Protein AF-A0A136KJ65-F1 (afdb_monomer_lite)

Sequence (75 aa):
MCPPNYFRIDYEINPWMHKENNVVSQSAFSQFNSLVEAYKKINIPISMIDADPELPDMVYSANYGFVQDNIFYCL

Foldseek 3Di:
DEQQPQAFQPDDPDPVGDNVDGDPNVVSRVVVVVVVVVCVVVPNDDDYDYDDNVDNCVVPVVQQADDDPNDTDGD

Radius of gyration: 13.98 Å; chains: 1; bounding box: 31×26×35 Å

pLDDT: mean 97.11, std 1.92, range [85.12, 98.69]

Organism: NCBI:txid1617427

Secondary structure (DSSP, 8-state):
----TT----S-SSTT--TTSPP-HHHHHHHHHHHHHHHHHTT------PPPTT-GGGG-GGGSEEEETTEEEE-

Structure (mmCIF, N/CA/C/O backbone):
data_AF-A0A136KJ65-F1
#
_entry.id   AF-A0A136KJ65-F1
#
loop_
_atom_site.group_PDB
_atom_site.id
_atom_site.type_symbol
_atom_site.label_atom_id
_atom_site.label_alt_id
_atom_site.label_comp_id
_atom_site.label_asym_id
_atom_site.label_entity_id
_atom_site.label_seq_id
_atom_site.pdbx_PDB_ins_code
_atom_site.Cartn_x
_atom_site.Cartn_y
_atom_site.Cartn_z
_atom_site.occupancy
_atom_site.B_iso_or_equiv
_atom_site.auth_seq_id
_atom_site.auth_comp_id
_atom_site.auth_asym_id
_atom_site.auth_atom_id
_atom_site.pdbx_PDB_model_num
ATOM 1 N N . MET A 1 1 ? -1.885 -0.993 7.448 1.00 97.44 1 MET A N 1
ATOM 2 C CA . MET A 1 1 ? -1.226 -0.442 6.246 1.00 97.44 1 MET A CA 1
ATOM 3 C C . MET A 1 1 ? 0.037 -1.243 5.966 1.00 97.44 1 MET A C 1
ATOM 5 O O . MET A 1 1 ? 0.551 -1.867 6.885 1.00 97.44 1 MET A O 1
ATOM 9 N N . CYS A 1 2 ? 0.527 -1.228 4.729 1.00 98.38 2 CYS A N 1
ATOM 10 C CA . CYS A 1 2 ? 1.784 -1.867 4.336 1.00 98.38 2 CYS A CA 1
ATOM 11 C C . CYS A 1 2 ? 2.738 -0.790 3.796 1.00 98.38 2 CYS A C 1
ATOM 13 O O . CYS A 1 2 ? 2.309 0.001 2.949 1.00 98.38 2 CYS A O 1
ATOM 15 N N . PRO A 1 3 ? 3.986 -0.702 4.283 1.00 98.12 3 PRO A N 1
ATOM 16 C CA . PRO A 1 3 ? 4.939 0.293 3.812 1.00 98.12 3 PRO A CA 1
ATOM 17 C C . PRO A 1 3 ? 5.445 -0.043 2.394 1.00 98.12 3 PRO A C 1
ATOM 19 O O . PRO A 1 3 ? 5.457 -1.210 1.998 1.00 98.12 3 PRO A O 1
ATOM 22 N N . PRO A 1 4 ? 5.887 0.957 1.609 1.00 98.38 4 PRO A N 1
ATOM 23 C CA . PRO A 1 4 ? 6.257 0.781 0.204 1.00 98.38 4 PRO A CA 1
ATOM 24 C C . PRO A 1 4 ? 7.690 0.253 0.005 1.00 98.38 4 PRO A C 1
ATOM 26 O O . PRO A 1 4 ? 8.348 0.628 -0.963 1.00 98.38 4 PRO A O 1
ATOM 29 N N . ASN A 1 5 ? 8.193 -0.610 0.896 1.00 98.31 5 ASN A N 1
ATOM 30 C CA . ASN A 1 5 ? 9.570 -1.130 0.849 1.00 98.31 5 ASN A CA 1
ATOM 31 C C . ASN A 1 5 ? 9.914 -1.791 -0.490 1.00 98.31 5 ASN A C 1
ATOM 33 O O . ASN A 1 5 ? 11.045 -1.672 -0.956 1.00 98.31 5 ASN A O 1
ATOM 37 N N . TYR A 1 6 ? 8.932 -2.455 -1.099 1.00 98.00 6 TYR A N 1
ATOM 38 C CA . TYR A 1 6 ? 9.083 -3.198 -2.347 1.00 98.00 6 TYR A CA 1
ATOM 39 C C . TYR A 1 6 ? 8.115 -2.723 -3.441 1.00 98.00 6 TYR A C 1
ATOM 41 O O . TYR A 1 6 ? 7.902 -3.442 -4.415 1.00 98.00 6 TYR A O 1
ATOM 49 N N . PHE A 1 7 ? 7.531 -1.526 -3.295 1.00 98.19 7 PHE A N 1
ATOM 50 C CA . PHE A 1 7 ? 6.552 -0.987 -4.243 1.00 98.19 7 PHE A CA 1
ATOM 51 C C . PHE A 1 7 ? 7.194 -0.636 -5.591 1.00 98.19 7 PHE A C 1
ATOM 53 O O . PHE A 1 7 ? 8.199 0.076 -5.648 1.00 98.19 7 PHE A O 1
ATOM 60 N N . ARG A 1 8 ? 6.595 -1.139 -6.672 1.00 97.31 8 ARG A N 1
ATOM 61 C CA . ARG A 1 8 ? 7.072 -1.034 -8.060 1.00 97.31 8 ARG A CA 1
ATOM 62 C C . ARG A 1 8 ? 5.944 -1.408 -9.026 1.00 97.31 8 ARG A C 1
ATOM 64 O O . ARG A 1 8 ? 4.967 -2.020 -8.614 1.00 97.31 8 ARG A O 1
ATOM 71 N N . ILE A 1 9 ? 6.087 -1.048 -10.299 1.00 97.38 9 ILE A N 1
ATOM 72 C CA . ILE A 1 9 ? 5.132 -1.396 -11.361 1.00 97.38 9 ILE A CA 1
ATOM 73 C C . ILE A 1 9 ? 5.754 -2.517 -12.205 1.00 97.38 9 ILE A C 1
ATOM 75 O O . ILE A 1 9 ? 6.382 -2.261 -13.229 1.00 97.38 9 ILE A O 1
ATOM 79 N N . ASP A 1 10 ? 5.612 -3.763 -11.750 1.00 95.94 10 ASP A N 1
ATOM 80 C CA . ASP A 1 10 ? 6.164 -4.942 -12.447 1.00 95.94 10 ASP A CA 1
ATOM 81 C C . ASP A 1 10 ? 5.243 -5.460 -13.567 1.00 95.94 10 ASP A C 1
ATOM 83 O O . ASP A 1 10 ? 5.673 -6.180 -14.473 1.00 95.94 10 ASP A O 1
ATOM 87 N N . TYR A 1 11 ? 3.960 -5.108 -13.505 1.00 96.25 11 TYR A N 1
ATOM 88 C CA . TYR A 1 11 ? 2.908 -5.569 -14.405 1.00 96.25 11 TYR A CA 1
ATOM 89 C C . TYR A 1 11 ? 1.825 -4.498 -14.588 1.00 96.25 11 TYR A C 1
ATOM 91 O O . TYR A 1 11 ? 1.799 -3.493 -13.883 1.00 96.25 11 TYR A O 1
ATOM 99 N N . GLU A 1 12 ? 0.932 -4.708 -15.560 1.00 97.81 12 GLU A N 1
ATOM 100 C CA . GLU A 1 12 ? -0.142 -3.770 -15.913 1.00 97.81 12 GLU A CA 1
ATOM 101 C C . GLU A 1 12 ? -1.485 -4.496 -15.845 1.00 97.81 12 GLU A C 1
ATOM 103 O O . GLU A 1 12 ? -1.817 -5.296 -16.716 1.00 97.81 12 GLU A O 1
ATOM 108 N N . ILE A 1 13 ? -2.249 -4.239 -14.784 1.00 97.44 13 ILE A N 1
ATOM 109 C CA . ILE A 1 13 ? -3.571 -4.852 -14.554 1.00 97.44 13 ILE A CA 1
ATOM 110 C C . ILE A 1 13 ? -4.704 -3.822 -14.522 1.00 97.44 13 ILE A C 1
ATOM 112 O O . ILE A 1 13 ? -5.875 -4.177 -14.409 1.00 97.44 13 ILE A O 1
ATOM 116 N N . ASN A 1 14 ? -4.369 -2.536 -14.617 1.00 97.69 14 ASN A N 1
ATOM 117 C CA . ASN A 1 14 ? -5.327 -1.444 -14.701 1.00 97.69 14 ASN A CA 1
ATOM 118 C C . ASN A 1 14 ? -4.770 -0.304 -15.581 1.00 97.69 14 ASN A C 1
ATOM 120 O O . ASN A 1 14 ? -3.557 -0.239 -15.780 1.00 97.69 14 ASN A O 1
ATOM 124 N N . PRO A 1 15 ? -5.621 0.614 -16.081 1.00 97.81 15 PRO A N 1
ATOM 125 C CA . PRO A 1 15 ? -5.214 1.649 -17.040 1.00 97.81 15 PRO A CA 1
ATOM 126 C C . PRO A 1 15 ? -4.187 2.678 -16.545 1.00 97.81 15 PRO A C 1
ATOM 128 O O . PRO A 1 15 ? -3.692 3.456 -17.353 1.00 97.81 15 PRO A O 1
ATOM 131 N N . TRP A 1 16 ? -3.899 2.733 -15.242 1.00 96.88 16 TRP A N 1
ATOM 132 C CA . TRP A 1 16 ? -2.939 3.678 -14.657 1.00 96.88 16 TRP A CA 1
ATOM 133 C C . TRP A 1 16 ? -1.521 3.106 -14.580 1.00 96.88 16 TRP A C 1
ATOM 135 O O . TRP A 1 16 ? -0.561 3.848 -14.365 1.00 96.88 16 TRP A O 1
ATOM 145 N N . MET A 1 17 ? -1.389 1.785 -14.711 1.00 97.25 17 MET A N 1
ATOM 146 C CA . MET A 1 17 ? -0.105 1.103 -14.684 1.00 97.25 17 MET A CA 1
ATOM 147 C C . MET A 1 17 ? 0.520 1.106 -16.075 1.00 97.25 17 MET A C 1
ATOM 149 O O . MET A 1 17 ? -0.077 0.634 -17.038 1.00 97.25 17 MET A O 1
ATOM 153 N N . HIS A 1 18 ? 1.759 1.582 -16.143 1.00 97.25 18 HIS A N 1
ATOM 154 C CA . HIS A 1 18 ? 2.635 1.433 -17.298 1.00 97.25 18 HIS A CA 1
ATOM 155 C C . HIS A 1 18 ? 3.993 0.969 -16.781 1.00 97.25 18 HIS A C 1
ATOM 157 O O . HIS A 1 18 ? 4.579 1.659 -15.950 1.00 97.25 18 HIS A O 1
ATOM 163 N N . LYS A 1 19 ? 4.513 -0.168 -17.255 1.00 95.94 19 LYS A N 1
ATOM 164 C CA . LYS A 1 19 ? 5.811 -0.716 -16.804 1.00 95.94 19 LYS A CA 1
ATOM 165 C C . LYS A 1 19 ? 6.997 0.199 -17.099 1.00 95.94 19 LYS A C 1
ATOM 167 O O . LYS A 1 19 ? 8.053 0.054 -16.498 1.00 95.94 19 LYS A O 1
ATOM 172 N N . GLU A 1 20 ? 6.837 1.131 -18.035 1.00 96.25 20 GLU A N 1
ATOM 173 C CA . GLU A 1 20 ? 7.841 2.159 -18.328 1.00 96.25 20 GLU A CA 1
ATOM 174 C C . GLU A 1 20 ? 7.922 3.229 -17.224 1.00 96.25 20 GLU A C 1
AT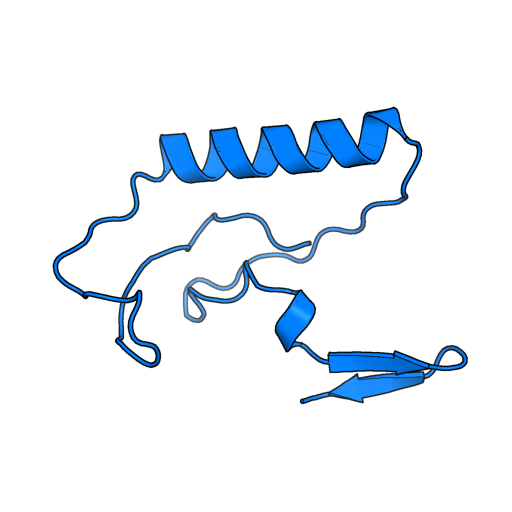OM 176 O O . GLU A 1 20 ? 8.937 3.919 -17.096 1.00 96.25 20 GLU A O 1
ATOM 181 N N . ASN A 1 21 ? 6.880 3.355 -16.393 1.00 94.00 21 ASN A N 1
ATOM 182 C CA . ASN A 1 21 ? 6.885 4.257 -15.252 1.00 94.00 21 ASN A CA 1
ATOM 183 C C . ASN A 1 21 ? 7.711 3.658 -14.116 1.00 94.00 21 ASN A C 1
ATOM 185 O O . ASN A 1 21 ? 7.439 2.568 -13.617 1.00 94.00 21 ASN A O 1
ATOM 189 N N . ASN A 1 22 ? 8.680 4.432 -13.638 1.00 89.81 22 ASN A N 1
ATOM 19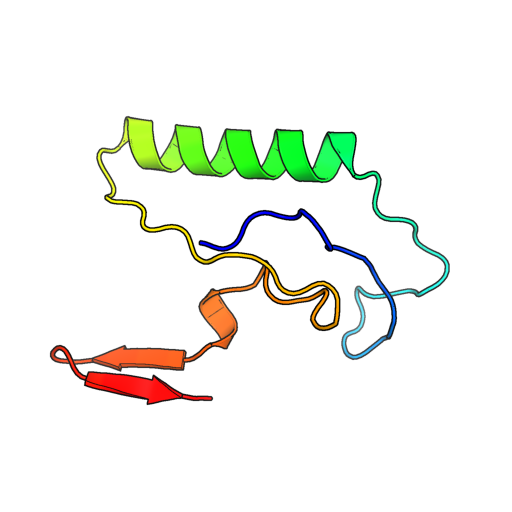0 C CA . ASN A 1 22 ? 9.463 4.062 -12.470 1.00 89.81 22 ASN A CA 1
ATOM 191 C C . ASN A 1 22 ? 8.835 4.640 -11.200 1.00 89.81 22 ASN A C 1
ATOM 193 O O . ASN A 1 22 ? 8.494 5.825 -11.138 1.00 89.81 22 ASN A O 1
ATOM 197 N N . VAL A 1 23 ? 8.751 3.820 -10.154 1.00 95.25 23 VAL A N 1
ATOM 198 C CA . VAL A 1 23 ? 8.441 4.303 -8.806 1.00 95.25 23 VAL A CA 1
ATOM 199 C C . VAL A 1 23 ? 9.691 4.961 -8.230 1.00 95.25 23 VAL A C 1
ATOM 201 O O . VAL A 1 23 ? 10.733 4.330 -8.072 1.00 95.25 23 VAL A O 1
ATOM 204 N N . VAL A 1 24 ? 9.587 6.240 -7.869 1.00 97.00 24 VAL A N 1
ATOM 205 C CA . VAL A 1 24 ? 10.642 6.928 -7.118 1.00 97.00 24 VAL A CA 1
ATOM 206 C C . VAL A 1 24 ? 10.481 6.578 -5.640 1.00 97.00 24 VAL A C 1
ATOM 208 O O . VAL A 1 24 ? 9.644 7.164 -4.950 1.00 97.00 24 VAL A O 1
ATOM 211 N N . SER A 1 25 ? 11.279 5.628 -5.140 1.00 95.62 25 SER A N 1
ATOM 212 C CA . SER A 1 25 ? 11.119 5.063 -3.788 1.00 95.62 25 SER A CA 1
ATOM 213 C C . SER A 1 25 ? 11.095 6.133 -2.692 1.00 95.62 25 SER A C 1
ATOM 215 O O . SER A 1 25 ? 10.236 6.097 -1.815 1.00 95.62 25 SER A O 1
ATOM 217 N N . GLN A 1 26 ? 11.968 7.144 -2.772 1.00 97.69 26 GLN A N 1
ATOM 218 C CA . GLN A 1 26 ? 11.997 8.237 -1.793 1.00 97.69 26 GLN A CA 1
ATOM 219 C C . GLN A 1 26 ? 10.673 9.018 -1.751 1.00 97.69 26 GLN A C 1
ATOM 221 O O . GLN A 1 26 ? 10.179 9.358 -0.673 1.00 97.69 26 GLN A O 1
ATOM 226 N N . SER A 1 27 ? 10.082 9.287 -2.918 1.00 98.19 27 SER A N 1
ATOM 227 C CA . SER A 1 27 ? 8.789 9.963 -3.024 1.00 98.19 27 SER A CA 1
ATOM 228 C C . SER A 1 27 ? 7.661 9.080 -2.499 1.00 98.19 27 SER A C 1
ATOM 230 O O . SER A 1 27 ? 6.825 9.575 -1.746 1.00 98.19 27 SER A O 1
ATOM 232 N N . ALA A 1 28 ? 7.673 7.780 -2.810 1.00 98.19 28 ALA A N 1
ATOM 233 C CA . ALA A 1 28 ? 6.687 6.827 -2.301 1.00 98.19 28 ALA A CA 1
ATOM 234 C C . ALA A 1 28 ? 6.695 6.769 -0.763 1.00 98.19 28 ALA A C 1
ATOM 236 O O . ALA A 1 28 ? 5.646 6.901 -0.133 1.00 98.19 28 ALA A O 1
ATOM 237 N N . PHE A 1 29 ? 7.877 6.674 -0.142 1.00 98.50 29 PHE A N 1
ATOM 238 C CA . PHE A 1 29 ? 8.011 6.722 1.317 1.00 98.50 29 PHE A CA 1
ATOM 239 C C . PHE A 1 29 ? 7.554 8.059 1.907 1.00 98.50 29 PHE A C 1
ATOM 241 O O . PHE A 1 29 ? 6.851 8.077 2.916 1.00 98.50 29 PHE A O 1
ATOM 248 N N . SER A 1 30 ? 7.915 9.185 1.285 1.00 98.62 30 SER A N 1
ATOM 249 C CA . SER A 1 30 ? 7.489 10.507 1.755 1.00 98.62 30 SER A CA 1
ATOM 250 C C . SER A 1 30 ? 5.964 10.671 1.712 1.00 98.62 30 SER A C 1
ATOM 252 O O . SER A 1 30 ? 5.373 11.166 2.677 1.00 98.62 30 SER A O 1
ATOM 254 N N . GLN A 1 31 ? 5.316 10.216 0.639 1.00 98.69 31 GLN A N 1
ATOM 255 C CA . GLN A 1 31 ? 3.860 10.258 0.487 1.00 98.69 31 GLN A CA 1
ATOM 256 C C . GLN A 1 31 ? 3.161 9.312 1.471 1.00 98.69 31 GLN A C 1
ATOM 258 O O . GLN A 1 31 ? 2.221 9.726 2.149 1.00 98.69 31 GLN A O 1
ATOM 263 N N . PHE A 1 32 ? 3.662 8.082 1.622 1.00 98.56 32 PHE A N 1
ATOM 264 C CA . PHE A 1 32 ? 3.155 7.117 2.599 1.00 98.56 32 PHE A CA 1
ATOM 265 C C . PHE A 1 32 ? 3.229 7.665 4.031 1.00 98.56 32 PHE A C 1
ATOM 267 O O . PHE A 1 32 ? 2.229 7.670 4.747 1.00 98.56 32 PHE A O 1
ATOM 274 N N . ASN A 1 33 ? 4.384 8.199 4.435 1.00 98.50 33 ASN A N 1
ATOM 275 C CA . ASN A 1 33 ? 4.555 8.793 5.760 1.00 98.50 33 ASN A CA 1
ATOM 276 C C . ASN A 1 33 ? 3.627 9.996 5.966 1.00 98.50 33 ASN A C 1
ATOM 278 O O . ASN A 1 33 ? 3.054 10.144 7.041 1.00 98.50 33 ASN A O 1
ATOM 282 N N . SER A 1 34 ? 3.412 10.820 4.936 1.00 98.69 34 SER A N 1
ATOM 283 C CA . SER A 1 34 ? 2.459 11.937 5.013 1.00 98.69 34 SER A CA 1
ATOM 284 C C . SER A 1 34 ? 1.028 11.456 5.282 1.00 98.69 34 SER A C 1
ATOM 286 O O . SER A 1 34 ? 0.321 12.068 6.083 1.00 98.69 34 SER A O 1
ATOM 288 N N . LEU A 1 35 ? 0.610 10.342 4.669 1.00 98.31 35 LEU A N 1
ATOM 289 C CA . LEU A 1 35 ? -0.694 9.720 4.917 1.00 98.31 35 LEU A CA 1
ATOM 290 C C . LEU A 1 35 ? -0.798 9.151 6.341 1.00 98.31 35 LEU A C 1
ATOM 292 O O . LEU A 1 35 ? -1.784 9.398 7.034 1.00 98.31 35 LEU A O 1
ATOM 296 N N . VAL A 1 36 ? 0.236 8.444 6.802 1.00 98.31 36 VAL A N 1
ATOM 297 C CA . VAL A 1 36 ? 0.312 7.922 8.176 1.00 98.31 36 VAL A CA 1
ATOM 298 C C . VAL A 1 36 ? 0.193 9.054 9.199 1.00 98.31 36 VAL A C 1
ATOM 300 O O . VAL A 1 36 ? -0.589 8.952 10.144 1.00 98.31 36 VAL A O 1
ATOM 303 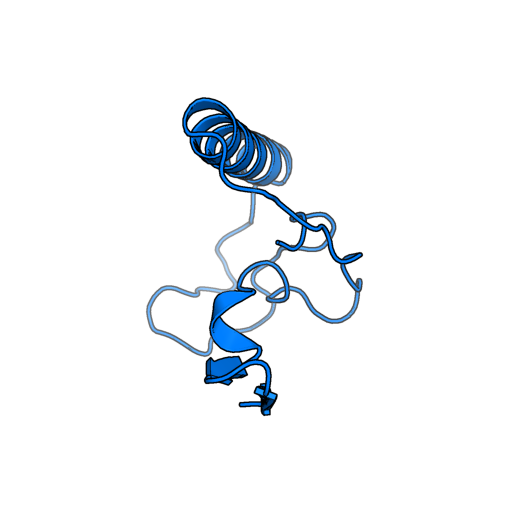N N . GLU A 1 37 ? 0.914 10.158 9.002 1.00 98.44 37 GLU A N 1
ATOM 304 C CA . GLU A 1 37 ? 0.827 11.326 9.881 1.00 98.44 37 GLU A CA 1
ATOM 305 C C . GLU A 1 37 ? -0.552 11.998 9.825 1.00 98.44 37 GLU A C 1
ATOM 307 O O . GLU A 1 37 ? -1.053 12.458 10.853 1.00 98.44 37 GLU A O 1
ATOM 312 N N . ALA A 1 38 ? -1.210 12.023 8.662 1.00 98.38 3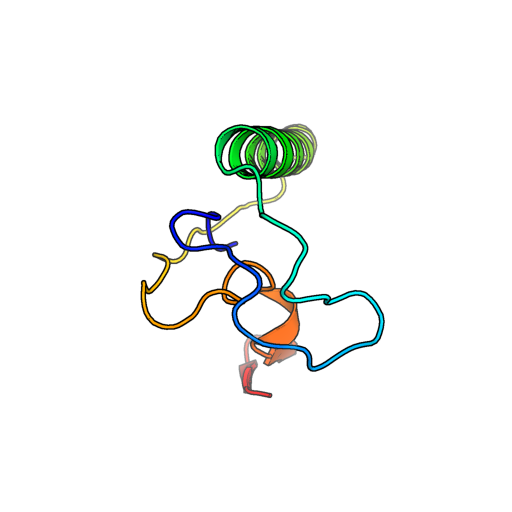8 ALA A N 1
ATOM 313 C CA . ALA A 1 38 ? -2.574 12.533 8.546 1.00 98.38 38 ALA A CA 1
ATOM 314 C C . ALA A 1 38 ? -3.568 11.708 9.383 1.00 98.38 38 ALA A C 1
ATOM 316 O O . ALA A 1 38 ? -4.376 12.289 10.105 1.00 98.38 38 ALA A O 1
ATOM 317 N N . TYR A 1 39 ? -3.472 10.375 9.356 1.00 98.19 39 TYR A N 1
ATOM 318 C CA . TYR A 1 39 ? -4.297 9.492 10.189 1.00 98.19 39 TYR A CA 1
ATOM 319 C C . TYR A 1 39 ? -3.998 9.629 11.685 1.00 98.19 39 TYR A C 1
ATOM 321 O O . TYR A 1 39 ? -4.928 9.712 12.490 1.00 98.19 39 TYR A O 1
ATOM 329 N N . LYS A 1 40 ? -2.720 9.741 12.068 1.00 97.69 40 LYS A N 1
ATOM 330 C CA . LYS A 1 40 ? -2.335 9.979 13.468 1.00 97.69 40 LYS A CA 1
ATOM 331 C C . LYS A 1 40 ? -2.902 11.289 14.014 1.00 97.69 40 LYS A C 1
ATOM 333 O O . LYS A 1 40 ? -3.383 11.306 15.142 1.00 97.69 40 LYS A O 1
ATOM 338 N N . LYS A 1 41 ? -2.903 12.371 13.223 1.00 98.44 41 LYS A N 1
ATOM 339 C CA . LYS A 1 41 ? -3.451 13.683 13.631 1.00 98.44 41 LYS A CA 1
ATOM 340 C C . LYS A 1 41 ? -4.926 13.633 14.029 1.00 98.44 41 LYS A C 1
ATOM 342 O O . LYS A 1 41 ? -5.360 14.462 14.823 1.00 98.44 41 LYS A O 1
ATOM 347 N N . ILE A 1 42 ? -5.682 12.679 13.490 1.00 98.25 42 ILE A N 1
ATOM 348 C CA . ILE A 1 42 ? -7.098 12.462 13.814 1.00 98.25 42 ILE A CA 1
ATOM 349 C C . ILE A 1 42 ? -7.319 11.231 14.707 1.00 98.25 42 ILE A C 1
ATOM 351 O O . ILE A 1 42 ? -8.443 10.757 14.830 1.00 98.25 42 ILE A O 1
ATOM 355 N N . ASN A 1 43 ? -6.260 10.741 15.363 1.00 97.94 43 ASN A N 1
ATOM 356 C CA . ASN A 1 43 ? -6.275 9.626 16.314 1.00 97.94 43 ASN A CA 1
ATOM 357 C C . ASN A 1 43 ? -6.824 8.304 15.746 1.00 97.94 43 ASN A C 1
ATOM 359 O O . ASN A 1 43 ? -7.373 7.491 16.491 1.00 97.94 43 ASN A O 1
ATOM 363 N N . ILE A 1 44 ? -6.664 8.061 14.441 1.00 97.50 44 ILE A N 1
ATOM 364 C CA . ILE A 1 44 ? -6.971 6.750 13.859 1.00 97.50 44 ILE A CA 1
ATOM 365 C C . ILE A 1 44 ? -5.854 5.767 14.248 1.00 97.50 44 ILE A C 1
ATOM 367 O O . ILE A 1 44 ? -4.682 6.055 13.985 1.00 97.50 44 ILE A O 1
ATOM 371 N N . PRO A 1 45 ? -6.176 4.606 14.849 1.00 96.50 45 PRO A N 1
ATOM 372 C CA . PRO A 1 45 ? -5.187 3.573 15.123 1.00 96.50 45 PRO A CA 1
ATOM 373 C C . PRO A 1 45 ? -4.684 2.954 13.814 1.00 96.50 45 PRO A C 1
ATOM 375 O O . PRO A 1 45 ? -5.461 2.656 12.908 1.00 96.50 45 PRO A O 1
ATOM 378 N N . ILE A 1 46 ? -3.372 2.737 13.724 1.00 97.06 46 ILE A N 1
ATOM 379 C CA . ILE A 1 46 ? -2.722 2.168 12.540 1.00 97.06 46 ILE A CA 1
ATOM 380 C C . ILE A 1 46 ? -1.928 0.937 12.963 1.00 97.06 46 ILE A C 1
ATOM 382 O O . ILE A 1 46 ? -1.035 1.028 13.804 1.00 97.06 46 ILE A O 1
ATOM 386 N N . SER A 1 47 ? -2.212 -0.194 12.327 1.00 97.06 47 SER A N 1
ATOM 387 C CA . SER A 1 47 ? -1.372 -1.394 12.376 1.00 97.06 47 SER A CA 1
ATOM 388 C C . SER A 1 47 ? -0.564 -1.503 11.088 1.00 97.06 47 SER A C 1
ATOM 390 O O . SER A 1 47 ? -1.075 -1.179 10.011 1.00 97.06 47 SER A O 1
ATOM 392 N N . MET A 1 48 ? 0.684 -1.957 11.190 1.00 97.31 48 MET A N 1
ATOM 393 C CA . MET A 1 48 ? 1.564 -2.185 10.043 1.00 97.31 48 MET A CA 1
ATOM 394 C C . MET A 1 48 ? 1.682 -3.679 9.747 1.00 97.31 48 MET A C 1
ATOM 396 O O . MET A 1 48 ? 1.654 -4.493 10.666 1.00 97.31 48 MET A O 1
ATOM 400 N N . ILE A 1 49 ? 1.793 -4.011 8.466 1.00 96.69 49 ILE A N 1
ATOM 401 C CA . ILE A 1 49 ? 2.099 -5.351 7.959 1.00 96.69 49 ILE A CA 1
ATOM 402 C C . ILE A 1 49 ? 3.439 -5.245 7.237 1.00 96.69 49 IL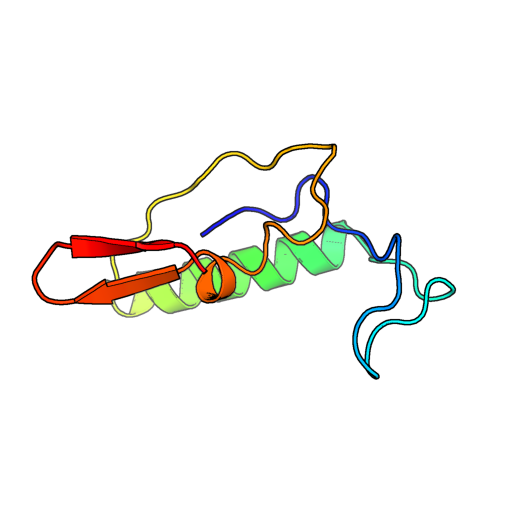E A C 1
ATOM 404 O O . ILE A 1 49 ? 3.657 -4.262 6.524 1.00 96.69 49 ILE A O 1
ATOM 408 N N . ASP A 1 50 ? 4.317 -6.226 7.429 1.00 97.69 50 ASP A N 1
ATOM 409 C CA . ASP A 1 50 ? 5.593 -6.277 6.723 1.00 97.69 50 ASP A CA 1
ATOM 410 C C . ASP A 1 50 ? 5.359 -6.518 5.229 1.00 97.69 50 ASP A C 1
ATOM 412 O O . ASP A 1 50 ? 4.543 -7.351 4.832 1.00 97.69 50 ASP A O 1
ATOM 416 N N . ALA A 1 51 ? 6.056 -5.748 4.398 1.00 98.00 51 ALA A N 1
ATOM 417 C CA . ALA A 1 51 ? 5.984 -5.902 2.954 1.00 98.00 51 ALA A CA 1
ATOM 418 C C . ALA A 1 51 ? 6.749 -7.156 2.509 1.00 98.00 51 ALA A C 1
ATOM 420 O O . ALA A 1 51 ? 7.802 -7.465 3.068 1.00 98.00 51 ALA A O 1
ATOM 421 N N . ASP A 1 52 ? 6.263 -7.818 1.461 1.00 97.88 52 ASP A N 1
ATOM 422 C CA . ASP A 1 52 ? 6.936 -8.954 0.832 1.00 97.88 52 ASP A CA 1
ATOM 423 C C . ASP A 1 52 ? 7.637 -8.507 -0.468 1.00 97.88 52 ASP A C 1
ATOM 425 O O . ASP A 1 52 ? 7.016 -7.823 -1.293 1.00 97.88 52 ASP A O 1
ATOM 429 N N . PRO A 1 53 ? 8.923 -8.845 -0.685 1.00 97.62 53 PRO A N 1
ATOM 430 C CA . PRO A 1 53 ? 9.630 -8.500 -1.917 1.00 97.62 53 PRO A CA 1
ATOM 431 C C . PRO A 1 53 ? 8.981 -9.068 -3.182 1.00 97.62 53 PRO A C 1
ATOM 433 O O . PRO A 1 53 ? 9.112 -8.457 -4.243 1.00 97.62 53 PRO A O 1
ATOM 436 N N . GLU A 1 54 ? 8.251 -10.177 -3.109 1.00 97.75 54 GLU A N 1
ATOM 437 C CA . GLU A 1 54 ? 7.588 -10.792 -4.263 1.00 97.75 54 GLU A CA 1
ATOM 438 C C . GLU A 1 54 ? 6.240 -10.134 -4.603 1.00 97.75 54 GLU A C 1
ATOM 440 O O . GLU A 1 54 ? 5.729 -10.325 -5.706 1.00 97.75 54 GLU A O 1
ATOM 445 N N . LEU A 1 55 ? 5.685 -9.299 -3.713 1.00 97.44 55 LEU A N 1
ATOM 446 C CA . LEU A 1 55 ? 4.337 -8.736 -3.843 1.00 97.44 55 LEU A CA 1
ATOM 447 C C . LEU A 1 55 ? 4.355 -7.192 -3.864 1.00 97.44 55 LEU A C 1
ATOM 449 O O . LEU A 1 55 ? 4.129 -6.542 -2.839 1.00 97.44 55 LEU A O 1
ATOM 453 N N . PRO A 1 56 ? 4.581 -6.565 -5.035 1.00 97.19 56 PRO A N 1
ATOM 454 C CA . PRO A 1 56 ? 4.780 -5.117 -5.128 1.00 97.19 56 PRO A CA 1
ATOM 455 C C . PRO A 1 56 ? 3.540 -4.292 -4.749 1.00 97.19 56 PRO A C 1
ATOM 457 O O . PRO A 1 56 ? 3.673 -3.201 -4.197 1.00 97.19 56 PRO A O 1
ATOM 460 N N . ASP A 1 57 ? 2.343 -4.834 -4.977 1.00 97.38 57 ASP A N 1
ATOM 461 C CA . ASP A 1 57 ? 1.061 -4.155 -4.760 1.00 97.38 57 ASP A CA 1
ATOM 462 C C . ASP A 1 57 ? 0.516 -4.281 -3.323 1.00 97.38 57 ASP A C 1
ATOM 464 O O . ASP A 1 57 ? -0.563 -3.766 -3.026 1.00 97.38 57 ASP A O 1
ATOM 468 N N . MET A 1 58 ? 1.262 -4.887 -2.383 1.00 97.62 58 MET A N 1
ATOM 469 C CA . MET A 1 58 ? 0.848 -4.993 -0.968 1.00 97.62 58 MET A CA 1
ATOM 470 C C . MET A 1 58 ? 0.554 -3.633 -0.306 1.00 97.62 58 MET A C 1
ATOM 472 O O . MET A 1 58 ? -0.189 -3.537 0.671 1.00 97.62 58 MET A O 1
ATOM 476 N N . VAL A 1 59 ? 1.076 -2.531 -0.846 1.00 98.00 59 VAL A N 1
ATOM 477 C CA . VAL A 1 59 ? 0.739 -1.178 -0.369 1.00 98.00 59 VAL A CA 1
ATOM 478 C C . VAL A 1 59 ? -0.771 -0.894 -0.399 1.00 98.00 59 VAL A C 1
ATOM 480 O O . VAL A 1 59 ? -1.277 -0.147 0.444 1.00 98.00 59 VAL A O 1
ATOM 483 N N . TYR A 1 60 ? -1.517 -1.536 -1.303 1.00 97.25 60 TYR A N 1
ATOM 484 C CA . TYR A 1 60 ? -2.959 -1.371 -1.474 1.00 97.25 60 TYR A CA 1
ATOM 485 C C . TYR A 1 60 ? -3.770 -2.270 -0.530 1.00 97.25 60 TYR A C 1
ATOM 487 O O . TYR A 1 60 ? -4.613 -3.060 -0.946 1.00 97.25 60 TYR A O 1
ATOM 495 N N . SER A 1 61 ? -3.574 -2.101 0.782 1.00 96.19 61 SER A N 1
ATOM 496 C CA . SER A 1 61 ? -4.236 -2.925 1.816 1.00 96.19 61 SER A CA 1
ATOM 497 C C . SER A 1 61 ? -5.777 -2.932 1.787 1.00 96.19 61 SER A C 1
ATOM 499 O O . SER A 1 61 ? -6.391 -3.800 2.397 1.00 96.19 61 SER A O 1
ATOM 501 N N . ALA A 1 62 ? -6.411 -2.007 1.058 1.00 96.25 62 ALA A N 1
ATOM 502 C CA . ALA A 1 62 ? -7.856 -2.017 0.817 1.00 96.25 62 ALA A CA 1
ATOM 503 C C . ALA A 1 62 ? -8.318 -3.207 -0.046 1.00 96.25 62 ALA A C 1
ATOM 505 O O . ALA A 1 62 ? -9.484 -3.582 0.012 1.00 96.25 62 ALA A O 1
ATOM 506 N N . ASN A 1 63 ? -7.422 -3.800 -0.841 1.00 96.81 63 ASN A N 1
ATOM 507 C CA . ASN A 1 63 ? -7.734 -4.931 -1.713 1.00 96.81 63 ASN A CA 1
ATOM 508 C C . ASN A 1 63 ? -7.600 -6.293 -1.026 1.00 96.81 63 ASN A C 1
ATOM 510 O O . ASN A 1 63 ? -7.953 -7.297 -1.628 1.00 96.81 63 ASN A O 1
ATOM 514 N N . TYR A 1 64 ? -7.113 -6.346 0.215 1.00 95.50 64 TYR A N 1
ATOM 515 C CA . TYR A 1 64 ? -6.900 -7.618 0.914 1.00 95.50 64 TYR A CA 1
ATOM 516 C C . TYR A 1 64 ? -8.213 -8.325 1.247 1.00 95.50 64 TYR A C 1
ATOM 518 O O . TYR A 1 64 ? -8.273 -9.548 1.339 1.00 95.50 64 TYR A O 1
ATOM 526 N N . GLY A 1 65 ? -9.258 -7.540 1.481 1.00 96.62 65 GLY A N 1
ATOM 527 C CA . GLY A 1 65 ? -10.530 -8.032 1.958 1.00 96.62 65 GLY A CA 1
ATOM 528 C C . GLY A 1 65 ? -11.403 -6.914 2.496 1.00 96.62 65 GLY A C 1
ATOM 529 O O . GLY A 1 65 ? -11.022 -5.742 2.489 1.00 96.62 65 GLY A O 1
ATOM 530 N N . PHE A 1 66 ? -12.555 -7.287 3.035 1.00 97.31 66 PHE A N 1
ATOM 531 C CA . PHE A 1 66 ? -13.381 -6.389 3.834 1.00 97.31 66 PHE A CA 1
ATOM 532 C C . PHE A 1 66 ? -13.662 -7.000 5.206 1.00 97.31 66 PHE A C 1
ATOM 534 O O . PHE A 1 66 ? -13.596 -8.216 5.395 1.00 97.31 66 PHE A O 1
ATOM 541 N N . VAL A 1 67 ? -13.954 -6.141 6.181 1.00 96.81 67 VAL A N 1
ATOM 542 C CA . VAL A 1 67 ? -14.280 -6.550 7.550 1.00 96.81 67 VAL A CA 1
ATOM 543 C C . VAL A 1 67 ? -15.730 -6.195 7.835 1.00 96.81 67 VAL A C 1
ATOM 545 O O . VAL A 1 67 ? -16.135 -5.049 7.643 1.00 96.81 67 VAL A O 1
ATOM 548 N N . GLN A 1 68 ? -16.493 -7.162 8.332 1.00 97.88 68 GLN A N 1
ATOM 549 C CA . GLN A 1 68 ? -17.849 -6.955 8.831 1.00 97.88 68 GLN A CA 1
ATOM 550 C C . GLN A 1 68 ? -18.032 -7.748 10.124 1.00 97.88 68 GLN A C 1
ATOM 552 O O . GLN A 1 68 ? -17.686 -8.924 10.172 1.00 97.88 68 GLN A O 1
ATOM 557 N N . ASP A 1 69 ? -18.559 -7.106 11.170 1.00 97.19 69 ASP A N 1
ATOM 558 C CA . ASP A 1 69 ? -18.881 -7.745 12.456 1.00 97.19 69 ASP A CA 1
ATOM 559 C C . ASP A 1 69 ? -17.722 -8.576 13.042 1.00 97.19 69 ASP A C 1
ATOM 561 O O . ASP A 1 69 ? -17.908 -9.675 13.559 1.00 97.19 69 ASP A O 1
ATOM 565 N N . ASN A 1 70 ? -16.501 -8.033 12.954 1.00 95.75 70 ASN A N 1
ATOM 566 C CA . ASN A 1 70 ? -15.257 -8.673 13.401 1.00 95.75 70 ASN A CA 1
ATOM 567 C C . ASN A 1 70 ? -14.871 -9.955 12.625 1.00 95.75 70 ASN A C 1
ATOM 569 O O . ASN A 1 70 ? -14.058 -10.749 13.096 1.00 95.75 70 ASN A O 1
ATOM 573 N N . ILE A 1 71 ? -15.426 -10.146 11.426 1.00 97.69 71 ILE A N 1
ATOM 574 C CA . ILE A 1 71 ? -15.072 -11.209 10.481 1.00 97.69 71 ILE A CA 1
ATOM 575 C C . ILE A 1 71 ? -14.359 -10.578 9.287 1.00 97.69 71 ILE A C 1
ATOM 577 O O . ILE A 1 71 ? -14.836 -9.592 8.722 1.00 97.69 71 ILE A O 1
ATOM 581 N N . PHE A 1 72 ? -13.221 -11.152 8.901 1.00 97.38 72 PHE A N 1
ATOM 582 C CA . PHE A 1 72 ? -12.484 -10.763 7.702 1.00 97.38 72 PHE A CA 1
ATOM 583 C C . PHE A 1 72 ? -12.828 -11.689 6.533 1.00 97.38 72 PHE A C 1
ATOM 585 O O . PHE A 1 72 ? -12.735 -12.911 6.655 1.00 97.38 72 PHE A O 1
ATOM 592 N N . TYR A 1 73 ? -13.186 -11.093 5.400 1.00 97.44 73 TYR A N 1
ATOM 593 C CA . TYR A 1 73 ? -13.477 -11.781 4.149 1.00 97.44 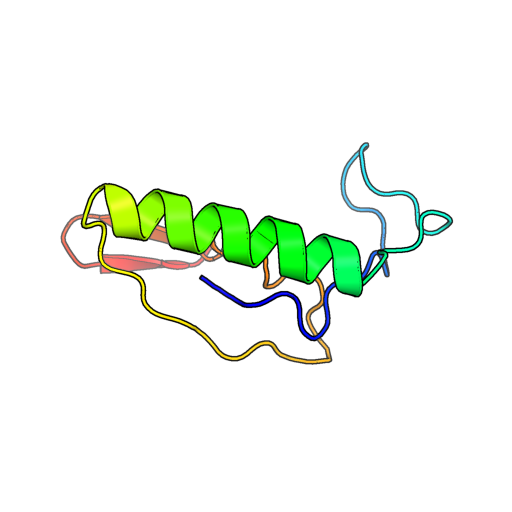73 TYR A CA 1
ATOM 594 C C . TYR A 1 73 ? -12.369 -11.453 3.151 1.00 97.44 73 TYR A C 1
ATOM 596 O O . TYR A 1 73 ? -12.262 -10.310 2.710 1.00 97.44 73 TYR A O 1
ATOM 604 N N . CYS A 1 74 ? -11.542 -12.450 2.833 1.00 93.94 74 CYS A N 1
ATOM 605 C CA . CYS A 1 74 ? -10.483 -12.328 1.833 1.00 93.94 74 CYS A CA 1
ATOM 606 C C . CYS A 1 74 ? -11.096 -12.178 0.434 1.00 93.94 74 CYS A C 1
ATOM 608 O O . CYS A 1 74 ? -12.072 -12.869 0.125 1.00 93.94 74 CYS A O 1
ATOM 610 N N . LEU A 1 75 ? -10.530 -11.282 -0.378 1.00 85.12 75 LEU A N 1
ATOM 611 C CA . LEU A 1 75 ? -10.906 -11.077 -1.782 1.00 85.12 75 LEU A CA 1
ATOM 612 C C . LEU A 1 75 ? -10.013 -11.874 -2.736 1.00 85.12 75 LEU A C 1
ATOM 614 O O . LEU A 1 75 ? -8.873 -12.204 -2.335 1.00 85.12 75 LEU A O 1
#